Protein AF-A0A8S3JVZ0-F1 (afdb_monomer_lite)

Structure (mmCIF, N/CA/C/O backbone):
data_AF-A0A8S3JVZ0-F1
#
_entry.id   AF-A0A8S3JVZ0-F1
#
loop_
_atom_site.group_PDB
_atom_site.id
_atom_site.type_symbol
_atom_site.label_atom_id
_atom_site.label_alt_id
_atom_site.label_comp_id
_atom_site.label_asym_id
_atom_site.label_entity_id
_atom_site.label_seq_id
_atom_site.pdbx_PDB_ins_code
_atom_site.Cartn_x
_atom_site.Cartn_y
_atom_site.Cartn_z
_atom_site.occupancy
_atom_site.B_iso_or_equiv
_atom_site.auth_seq_id
_atom_site.auth_comp_id
_atom_site.auth_asym_id
_atom_site.auth_atom_id
_atom_site.pdbx_PDB_model_num
ATOM 1 N N . MET A 1 1 ? -4.992 -20.340 -6.616 1.00 47.12 1 MET A N 1
ATOM 2 C CA . MET A 1 1 ? -4.592 -19.452 -7.735 1.00 47.12 1 MET A CA 1
ATOM 3 C C . MET A 1 1 ? -5.812 -18.911 -8.495 1.00 47.12 1 MET A C 1
ATOM 5 O O . MET A 1 1 ? -6.128 -19.398 -9.571 1.00 47.12 1 MET A O 1
ATOM 9 N N . ARG A 1 2 ? -6.547 -17.932 -7.944 1.00 56.09 2 ARG A N 1
ATOM 10 C CA . ARG A 1 2 ? -7.722 -17.329 -8.625 1.00 56.09 2 ARG A CA 1
ATOM 11 C C . ARG A 1 2 ? -7.809 -15.805 -8.451 1.00 56.09 2 ARG A C 1
ATOM 13 O O . ARG A 1 2 ? -8.264 -15.132 -9.367 1.00 56.09 2 ARG A O 1
ATOM 20 N N . LEU A 1 3 ? -7.273 -15.258 -7.352 1.00 55.34 3 LEU A N 1
ATOM 21 C CA . LEU A 1 3 ? -7.242 -13.810 -7.097 1.00 55.34 3 LEU A CA 1
ATOM 22 C C . LEU A 1 3 ? -6.383 -13.017 -8.099 1.00 55.34 3 LEU A C 1
ATOM 24 O O . LEU A 1 3 ? -6.804 -11.949 -8.529 1.00 55.34 3 LEU A O 1
ATOM 28 N N . TRP A 1 4 ? -5.243 -13.553 -8.555 1.00 52.66 4 TRP A N 1
ATOM 29 C CA . TRP A 1 4 ? -4.407 -12.874 -9.561 1.00 52.66 4 TRP A CA 1
ATOM 30 C C . TRP A 1 4 ? -5.092 -12.680 -10.909 1.00 52.66 4 TRP A C 1
ATOM 32 O O . TRP A 1 4 ? -4.881 -11.668 -11.570 1.00 52.66 4 TRP A O 1
ATOM 42 N N . LYS A 1 5 ? -5.963 -13.616 -11.297 1.00 56.34 5 LYS A N 1
ATOM 43 C CA . LYS A 1 5 ? -6.713 -13.520 -12.552 1.00 56.34 5 LYS A CA 1
ATOM 44 C C . LYS A 1 5 ? -7.781 -12.420 -12.502 1.00 56.34 5 LYS A C 1
ATOM 46 O O . LYS A 1 5 ? -8.146 -11.889 -13.543 1.00 56.34 5 LYS A O 1
ATOM 51 N N . LEU A 1 6 ? -8.252 -12.069 -11.302 1.00 62.66 6 LEU A N 1
ATOM 52 C CA . LEU A 1 6 ? -9.302 -11.071 -11.070 1.00 62.66 6 LEU A CA 1
ATOM 53 C C . LEU A 1 6 ? -8.763 -9.649 -10.857 1.00 62.66 6 LEU A C 1
ATOM 55 O O . LEU A 1 6 ? -9.562 -8.726 -10.751 1.00 62.66 6 LEU A O 1
ATOM 59 N N . ARG A 1 7 ? -7.432 -9.457 -10.814 1.00 64.31 7 ARG A N 1
ATOM 60 C CA . ARG A 1 7 ? -6.784 -8.140 -10.641 1.00 64.31 7 ARG A CA 1
ATOM 61 C C . ARG A 1 7 ? -7.316 -7.353 -9.429 1.00 64.31 7 ARG A C 1
ATOM 63 O O . ARG A 1 7 ? -7.437 -6.132 -9.477 1.00 64.31 7 ARG A O 1
ATOM 70 N N . ILE A 1 8 ? -7.648 -8.053 -8.343 1.00 65.56 8 ILE A N 1
ATOM 71 C CA . ILE A 1 8 ? -8.108 -7.428 -7.098 1.00 65.56 8 ILE A CA 1
ATOM 72 C C . ILE A 1 8 ? -6.890 -6.786 -6.417 1.00 65.56 8 ILE A C 1
ATOM 74 O O . ILE A 1 8 ? -6.025 -7.496 -5.911 1.00 65.56 8 ILE A O 1
ATOM 78 N N . LEU A 1 9 ? -6.815 -5.452 -6.445 1.00 68.69 9 LEU A N 1
ATOM 79 C CA . LEU A 1 9 ? -5.751 -4.655 -5.808 1.00 68.69 9 LEU A CA 1
ATOM 80 C C . LEU A 1 9 ? -6.031 -4.373 -4.330 1.00 68.69 9 LEU A C 1
ATOM 82 O O . LEU A 1 9 ? -5.113 -4.137 -3.555 1.00 68.69 9 LEU A O 1
ATOM 86 N N . GLN A 1 10 ? -7.302 -4.382 -3.942 1.00 72.81 10 GLN A N 1
ATOM 87 C CA . GLN A 1 10 ? -7.733 -4.116 -2.582 1.00 72.81 10 GLN A CA 1
ATOM 88 C C . GLN A 1 10 ? -8.925 -5.006 -2.261 1.00 72.81 10 GLN A C 1
ATOM 90 O O . GLN A 1 10 ? -9.832 -5.161 -3.080 1.00 72.81 10 GLN A O 1
ATOM 95 N N . ALA A 1 11 ? -8.925 -5.574 -1.065 1.00 77.81 11 ALA A N 1
ATOM 96 C CA . ALA A 1 11 ? -10.070 -6.260 -0.504 1.00 77.81 11 ALA A CA 1
ATOM 97 C C . ALA A 1 11 ? -10.344 -5.711 0.896 1.00 77.81 11 ALA A C 1
ATOM 99 O O . ALA A 1 11 ? -9.429 -5.522 1.694 1.00 77.81 11 ALA A O 1
ATOM 100 N N . GLU A 1 12 ? -11.613 -5.450 1.179 1.00 81.75 12 GLU A N 1
ATOM 101 C CA . GLU A 1 12 ? -12.091 -5.055 2.499 1.00 81.75 12 GLU A CA 1
ATOM 102 C C . GLU A 1 12 ? -12.981 -6.175 3.032 1.00 81.75 12 GLU A C 1
ATOM 104 O O . GLU A 1 12 ? -13.862 -6.675 2.332 1.00 81.75 12 GLU A O 1
ATOM 109 N N . LEU A 1 13 ? -12.732 -6.582 4.271 1.00 83.25 13 LEU A N 1
ATOM 110 C CA . LEU A 1 13 ? -13.542 -7.552 4.986 1.00 83.25 13 LEU A CA 1
ATOM 111 C C . LEU A 1 13 ? -14.108 -6.878 6.229 1.00 83.25 13 LEU A C 1
ATOM 113 O O . LEU A 1 13 ? -13.358 -6.523 7.137 1.00 83.25 13 LEU A O 1
ATOM 117 N N . LYS A 1 14 ? -15.433 -6.740 6.285 1.00 85.06 14 LYS A N 1
ATOM 118 C CA . LYS A 1 14 ? -16.150 -6.322 7.489 1.00 85.06 14 LYS A CA 1
ATOM 119 C C . LYS A 1 14 ? -16.691 -7.557 8.197 1.00 85.06 14 LYS A C 1
ATOM 121 O O . LYS A 1 14 ? -17.435 -8.334 7.604 1.00 85.06 14 LYS A O 1
ATOM 126 N N . MET A 1 15 ? -16.322 -7.734 9.458 1.00 85.19 15 MET A N 1
ATOM 127 C CA . MET A 1 15 ? -16.760 -8.859 10.281 1.00 85.19 15 MET A CA 1
ATOM 128 C C . MET A 1 15 ? -17.118 -8.381 11.683 1.00 85.19 15 MET A C 1
ATOM 130 O O . MET A 1 15 ? -16.545 -7.421 12.182 1.00 85.19 15 MET A O 1
ATOM 134 N N . THR A 1 16 ? -18.059 -9.050 12.335 1.00 84.50 16 THR A N 1
ATOM 135 C CA . THR A 1 16 ? -18.473 -8.714 13.700 1.00 84.50 16 THR A CA 1
ATOM 136 C C . THR A 1 16 ? -18.112 -9.876 14.610 1.00 84.50 16 THR A C 1
ATOM 138 O O . THR A 1 16 ? -18.573 -10.993 14.388 1.00 84.50 16 THR A O 1
ATOM 141 N N . ILE A 1 17 ? -17.261 -9.628 15.606 1.00 83.31 17 ILE A N 1
ATOM 142 C CA . ILE A 1 17 ? -16.730 -10.661 16.502 1.00 83.31 17 ILE A CA 1
ATOM 143 C C . ILE A 1 17 ? -17.205 -10.377 17.926 1.00 83.31 17 ILE A C 1
ATOM 145 O O . ILE A 1 17 ? -17.204 -9.233 18.374 1.00 83.31 17 ILE A O 1
ATOM 149 N N . ARG A 1 18 ? -17.592 -11.431 18.648 1.00 83.00 18 ARG A N 1
ATOM 150 C CA . ARG A 1 18 ? -17.834 -11.403 20.098 1.00 83.00 18 ARG A CA 1
ATOM 151 C C . ARG A 1 18 ? -16.652 -12.091 20.779 1.00 83.00 18 ARG A C 1
ATOM 153 O O . ARG A 1 18 ? -16.359 -13.232 20.433 1.00 83.00 18 ARG A O 1
ATOM 160 N N . LEU A 1 19 ? -15.953 -11.406 21.688 1.00 75.00 19 LEU A N 1
ATOM 161 C CA . LEU A 1 19 ? -14.790 -11.979 22.391 1.00 75.00 19 LEU A CA 1
ATOM 162 C C . LEU A 1 19 ? -15.209 -12.913 23.536 1.00 75.00 19 LEU A C 1
ATOM 164 O O . LEU A 1 19 ? -14.535 -13.900 23.811 1.00 75.00 19 LEU A O 1
ATOM 168 N N . THR A 1 20 ? -16.349 -12.620 24.154 1.00 81.75 20 THR A N 1
ATOM 169 C CA . THR A 1 20 ? -16.955 -13.376 25.255 1.00 81.75 20 THR A CA 1
ATOM 170 C C . THR A 1 20 ? -18.443 -13.577 24.938 1.00 81.75 20 THR A C 1
ATOM 172 O O . THR A 1 20 ? -19.038 -12.684 24.325 1.00 81.75 20 THR A O 1
ATOM 175 N N . PRO A 1 21 ? -19.084 -14.692 25.336 1.00 75.88 21 PRO A N 1
ATOM 176 C CA . PRO A 1 21 ? -20.525 -14.894 25.133 1.00 75.88 21 PRO A CA 1
ATOM 177 C C . PRO A 1 21 ? -21.402 -13.754 25.690 1.00 75.88 21 PRO A C 1
ATOM 179 O O . PRO A 1 21 ? -22.404 -13.426 25.062 1.00 75.88 21 PRO A O 1
ATOM 182 N N . ASP A 1 22 ? -20.970 -13.100 26.775 1.00 75.94 22 ASP A N 1
ATOM 183 C CA . ASP A 1 22 ? -21.634 -11.930 27.386 1.00 75.94 22 ASP A CA 1
ATOM 184 C C . ASP A 1 22 ? -21.186 -10.565 26.831 1.00 75.94 22 ASP A C 1
ATOM 186 O O . ASP A 1 22 ? -21.702 -9.526 27.235 1.00 75.94 22 ASP A O 1
ATOM 190 N N . SER A 1 23 ? -20.202 -10.525 25.928 1.00 75.38 23 SER A N 1
ATOM 191 C CA . SER A 1 23 ? -19.682 -9.253 25.407 1.00 75.38 23 SER A CA 1
ATOM 192 C C . SER A 1 23 ? -20.500 -8.729 24.232 1.00 75.38 23 SER A C 1
ATOM 194 O O . SER A 1 23 ? -21.003 -9.496 23.402 1.00 75.38 23 SER A O 1
ATOM 196 N N . GLU A 1 24 ? -20.568 -7.403 24.120 1.00 79.38 24 GLU A N 1
ATOM 197 C CA . GLU A 1 24 ? -21.182 -6.758 22.969 1.00 79.38 24 GLU A CA 1
ATOM 198 C C . GLU A 1 24 ? -20.439 -7.105 21.663 1.00 79.38 24 GLU A C 1
ATOM 200 O O . GLU A 1 24 ? -19.204 -7.173 21.633 1.00 79.38 24 GLU A O 1
ATOM 205 N N . PRO A 1 25 ? -21.178 -7.336 20.563 1.00 79.06 25 PRO A N 1
ATOM 206 C CA . PRO A 1 25 ? -20.594 -7.617 19.260 1.00 79.06 25 PRO A CA 1
ATOM 207 C C . PRO A 1 25 ? -19.779 -6.428 18.754 1.00 79.06 25 PRO A C 1
ATOM 209 O O . PRO A 1 25 ? -20.310 -5.341 18.534 1.00 79.06 25 PRO A O 1
ATOM 212 N N . LEU A 1 26 ? -18.491 -6.659 18.506 1.00 80.50 26 LEU A N 1
ATOM 213 C CA . LEU A 1 26 ? -17.560 -5.625 18.085 1.00 80.50 26 LEU A CA 1
ATOM 214 C C . LEU A 1 26 ? -17.271 -5.744 16.581 1.00 80.50 26 LEU A C 1
ATOM 216 O O . LEU A 1 26 ? -16.816 -6.800 16.122 1.00 80.50 26 LEU A O 1
ATOM 220 N N . PRO A 1 27 ? -17.543 -4.702 15.781 1.00 81.38 27 PRO A N 1
ATOM 221 C CA . PRO A 1 27 ? -17.216 -4.707 14.366 1.00 81.38 27 PRO A CA 1
ATOM 222 C C . PRO A 1 27 ? -15.713 -4.480 14.145 1.00 81.38 27 PRO A C 1
ATOM 224 O O . PRO A 1 27 ? -15.105 -3.534 14.650 1.00 81.38 27 PRO A O 1
ATOM 227 N N . PHE A 1 28 ? -15.132 -5.358 13.339 1.00 83.00 28 PHE A N 1
ATOM 228 C CA . PHE A 1 28 ? -13.771 -5.293 12.834 1.00 83.00 28 PHE A CA 1
ATOM 229 C C . PHE A 1 28 ? -13.787 -5.111 11.320 1.00 83.00 28 PHE A C 1
ATOM 231 O O . PHE A 1 28 ? -14.628 -5.672 10.609 1.00 83.00 28 PHE A O 1
ATOM 238 N N . ARG A 1 29 ? -12.808 -4.359 10.821 1.00 83.69 29 ARG A N 1
ATOM 239 C CA . ARG A 1 29 ? -12.520 -4.245 9.394 1.00 83.69 29 ARG A CA 1
ATOM 240 C C . ARG A 1 29 ? -11.086 -4.640 9.113 1.00 83.69 29 ARG A C 1
ATOM 242 O O . ARG A 1 29 ? -10.162 -4.061 9.677 1.00 83.69 29 ARG A O 1
ATOM 249 N N . ALA A 1 30 ? -10.903 -5.605 8.226 1.00 80.50 30 ALA A N 1
ATOM 250 C CA . ALA A 1 30 ? -9.600 -5.945 7.684 1.00 80.50 30 ALA A CA 1
ATOM 251 C C . ALA A 1 30 ? -9.476 -5.372 6.271 1.00 80.50 30 ALA A C 1
ATOM 253 O O . ALA A 1 30 ? -10.317 -5.634 5.411 1.00 80.50 30 ALA A O 1
ATOM 254 N N . PHE A 1 31 ? -8.415 -4.610 6.036 1.00 80.38 31 PHE A N 1
ATOM 255 C CA . PHE A 1 31 ? -8.027 -4.135 4.717 1.00 80.38 31 PHE A CA 1
ATOM 256 C C . PHE A 1 31 ? -6.829 -4.940 4.244 1.00 80.38 31 PHE A C 1
ATOM 258 O O . PHE A 1 31 ? -5.823 -5.057 4.940 1.00 80.38 31 PHE A O 1
ATOM 265 N N . MET A 1 32 ? -6.959 -5.502 3.053 1.00 80.25 32 MET A N 1
ATOM 266 C CA . MET A 1 32 ? -5.914 -6.229 2.356 1.00 80.25 32 MET A CA 1
ATOM 267 C C . MET A 1 32 ? -5.550 -5.425 1.115 1.00 80.25 32 MET A C 1
ATOM 269 O O . MET A 1 32 ? -6.375 -5.290 0.210 1.00 80.25 32 MET A O 1
ATOM 273 N N . THR A 1 33 ? -4.341 -4.880 1.065 1.00 76.12 33 THR A N 1
ATOM 274 C CA . THR A 1 33 ? -3.847 -4.098 -0.072 1.00 76.12 33 THR A CA 1
ATOM 275 C C . THR A 1 33 ? -2.749 -4.863 -0.801 1.00 76.12 33 THR A C 1
ATOM 277 O O . THR A 1 33 ? -1.823 -5.423 -0.214 1.00 76.12 33 THR A O 1
ATOM 280 N N . TYR A 1 34 ? -2.883 -4.911 -2.122 1.00 72.19 34 TYR A N 1
ATOM 281 C CA . TYR A 1 34 ? -2.000 -5.612 -3.040 1.00 72.19 34 TYR A CA 1
ATOM 282 C C . TYR A 1 34 ? -1.422 -4.624 -4.049 1.00 72.19 34 TYR A C 1
ATOM 284 O O . TYR A 1 34 ? -1.799 -4.579 -5.217 1.00 72.19 34 TYR A O 1
ATOM 292 N N . GLU A 1 35 ? -0.534 -3.765 -3.560 1.00 63.78 35 GLU A N 1
ATOM 293 C CA . GLU A 1 35 ? -0.144 -2.557 -4.282 1.00 63.78 35 GLU A CA 1
ATOM 294 C C . GLU A 1 35 ? 0.907 -2.804 -5.382 1.00 63.78 35 GLU A C 1
ATOM 296 O O . GLU A 1 35 ? 0.870 -2.163 -6.430 1.00 63.78 35 GLU A O 1
ATOM 301 N N . SER A 1 36 ? 1.815 -3.765 -5.183 1.00 56.69 36 SER A N 1
ATOM 302 C CA . SER A 1 36 ? 2.989 -3.959 -6.055 1.00 56.69 36 SER A CA 1
ATOM 303 C C . SER A 1 36 ? 3.007 -5.303 -6.798 1.00 56.69 36 SER A C 1
ATOM 305 O O . SER A 1 36 ? 4.002 -5.672 -7.407 1.00 56.69 36 SER A O 1
ATOM 307 N N . GLY A 1 37 ? 1.933 -6.098 -6.762 1.00 61.94 37 GLY A N 1
ATOM 308 C CA . GLY A 1 37 ? 1.932 -7.378 -7.489 1.00 61.94 37 GLY A CA 1
ATOM 309 C C . GLY A 1 37 ? 2.797 -8.481 -6.857 1.00 61.94 37 GLY A C 1
ATOM 310 O O . GLY A 1 37 ? 2.867 -9.578 -7.401 1.00 61.94 37 GLY A O 1
ATOM 311 N N . TYR A 1 38 ? 3.433 -8.219 -5.708 1.00 61.31 38 TYR A N 1
ATOM 312 C CA . TYR A 1 38 ? 4.311 -9.173 -5.008 1.00 61.31 38 TYR A CA 1
ATOM 313 C C . TYR A 1 38 ? 4.285 -9.046 -3.471 1.00 61.31 38 TYR A C 1
ATOM 315 O O . TYR A 1 38 ? 4.888 -9.868 -2.782 1.00 61.31 38 TYR A O 1
ATOM 323 N N . HIS A 1 39 ? 3.571 -8.059 -2.914 1.00 66.12 39 HIS A N 1
ATOM 324 C CA . HIS A 1 39 ? 3.424 -7.850 -1.470 1.00 66.12 39 HIS A CA 1
ATOM 325 C C . HIS A 1 39 ? 1.950 -7.667 -1.102 1.00 66.12 39 HIS A C 1
ATOM 327 O O . HIS A 1 39 ? 1.247 -6.897 -1.755 1.00 66.12 39 HIS A O 1
ATOM 333 N N . LEU A 1 40 ? 1.503 -8.403 -0.083 1.00 70.81 40 LEU A N 1
ATOM 334 C CA . LEU A 1 40 ? 0.178 -8.286 0.516 1.00 70.81 40 LEU A CA 1
ATOM 335 C C . LEU A 1 40 ? 0.356 -7.648 1.891 1.00 70.81 40 LEU A C 1
ATOM 337 O O . LEU A 1 40 ? 0.976 -8.266 2.759 1.00 70.81 40 LEU A O 1
ATOM 341 N N . ASP A 1 41 ? -0.179 -6.446 2.068 1.00 73.81 41 ASP A N 1
ATOM 342 C CA . ASP A 1 41 ? -0.267 -5.813 3.379 1.00 73.81 41 ASP A CA 1
ATOM 343 C C . ASP A 1 41 ? -1.672 -6.021 3.953 1.00 73.81 41 ASP A C 1
ATOM 345 O O . ASP A 1 41 ? -2.674 -5.906 3.241 1.00 73.81 41 ASP A O 1
ATOM 349 N N . ILE A 1 42 ? -1.737 -6.402 5.228 1.00 79.44 42 ILE A N 1
ATOM 350 C CA . ILE A 1 42 ? -2.988 -6.699 5.928 1.00 79.44 42 ILE A CA 1
ATOM 351 C C . ILE A 1 42 ? -3.055 -5.807 7.158 1.00 79.44 42 ILE A C 1
ATOM 353 O O . ILE A 1 42 ? -2.313 -5.992 8.123 1.00 79.44 42 ILE A O 1
ATOM 357 N N . SER A 1 43 ? -3.993 -4.869 7.136 1.00 80.69 43 SER A N 1
ATOM 358 C CA . SER A 1 43 ? -4.250 -3.952 8.238 1.00 80.69 43 SER A CA 1
ATOM 359 C C . SER A 1 43 ? -5.606 -4.254 8.873 1.00 80.69 43 SER A C 1
ATOM 361 O O . SER A 1 43 ? -6.628 -4.282 8.189 1.00 80.69 43 SER A O 1
ATOM 363 N N . LEU A 1 44 ? -5.615 -4.495 10.187 1.00 80.94 44 LEU A N 1
ATOM 364 C CA . LEU A 1 44 ? -6.822 -4.771 10.968 1.00 80.94 44 LEU A CA 1
ATOM 365 C C . LEU A 1 44 ? -7.188 -3.558 11.822 1.00 80.94 44 LEU A C 1
ATOM 367 O O . LEU A 1 44 ? -6.379 -3.088 12.627 1.00 80.94 44 LEU A O 1
ATOM 371 N N . TYR A 1 45 ? -8.434 -3.121 11.694 1.00 81.56 45 TYR A N 1
ATOM 372 C CA . TYR A 1 45 ? -8.992 -1.999 12.429 1.00 81.56 45 TYR A CA 1
ATOM 373 C C . TYR A 1 45 ? -10.222 -2.424 13.219 1.00 81.56 45 TYR A C 1
ATOM 375 O O . TYR A 1 45 ? -11.059 -3.206 12.761 1.00 81.56 45 TYR A O 1
ATOM 383 N N . ARG A 1 46 ? -10.336 -1.859 14.413 1.00 81.25 46 ARG A N 1
ATOM 384 C CA . ARG A 1 46 ? -11.536 -1.847 15.238 1.00 81.25 46 ARG A CA 1
ATOM 385 C C . ARG A 1 46 ? -12.265 -0.531 14.992 1.00 81.25 46 ARG A C 1
ATOM 387 O O . ARG A 1 46 ? -11.636 0.524 14.975 1.00 81.25 46 ARG A O 1
ATOM 394 N N . GLU A 1 47 ? -13.581 -0.583 14.839 1.00 78.69 47 GLU A N 1
ATOM 395 C CA . GLU A 1 47 ? -14.392 0.635 14.845 1.00 78.69 47 GLU A CA 1
ATOM 396 C C . GLU A 1 47 ? -14.610 1.069 16.306 1.00 78.69 47 GLU A C 1
ATOM 398 O O . GLU A 1 47 ? -15.123 0.299 17.123 1.00 78.69 47 GLU A O 1
ATOM 403 N N . VAL A 1 48 ? -14.187 2.285 16.658 1.00 73.38 48 VAL A N 1
ATOM 404 C CA . VAL A 1 48 ? -14.396 2.864 17.991 1.00 73.38 48 VAL A CA 1
ATOM 405 C C . VAL A 1 48 ? -15.189 4.148 17.849 1.00 73.38 48 VAL A C 1
ATOM 407 O O . VAL A 1 48 ? -14.761 5.084 17.179 1.00 73.38 48 VAL A O 1
ATOM 410 N N . THR A 1 49 ? -16.351 4.206 18.490 1.00 74.38 49 THR A N 1
ATOM 411 C CA . THR A 1 49 ? -17.155 5.428 18.545 1.00 74.38 49 THR A CA 1
ATOM 412 C C . THR A 1 49 ? -16.679 6.288 19.701 1.00 74.38 49 THR A C 1
ATOM 414 O O . THR A 1 49 ? -16.720 5.869 20.858 1.00 74.38 49 THR A O 1
ATOM 417 N N . ASN A 1 50 ? -16.218 7.496 19.390 1.00 70.19 50 ASN A N 1
ATOM 418 C CA . ASN A 1 50 ? -15.861 8.470 20.406 1.00 70.19 50 ASN A CA 1
ATOM 419 C C . ASN A 1 50 ? -17.147 9.089 20.977 1.00 70.19 50 ASN A C 1
ATOM 421 O O . ASN A 1 50 ? -17.936 9.684 20.243 1.00 70.19 50 ASN A O 1
ATOM 425 N N . GLN A 1 51 ? -17.376 8.921 22.282 1.00 67.12 51 GLN A N 1
ATOM 426 C CA . GLN A 1 51 ? -18.625 9.316 22.947 1.00 67.12 51 GLN A CA 1
ATOM 427 C C . GLN A 1 51 ? -18.831 10.839 22.976 1.00 67.12 51 GLN A C 1
ATOM 429 O O . GLN A 1 51 ? -19.967 11.297 23.018 1.00 67.12 51 GLN A O 1
ATOM 434 N N . THR A 1 52 ? -17.752 11.623 22.899 1.00 70.06 52 THR A N 1
ATOM 435 C CA . THR A 1 52 ? -17.811 13.092 22.958 1.00 70.06 52 THR A CA 1
ATOM 436 C C . THR A 1 52 ? -18.168 13.723 21.613 1.00 70.06 52 THR A C 1
ATOM 438 O O . THR A 1 52 ? -18.846 14.744 21.571 1.00 70.06 52 THR A O 1
ATOM 441 N N . THR A 1 53 ? -17.713 13.136 20.504 1.00 68.69 53 THR A N 1
ATOM 442 C CA . THR A 1 53 ? -17.907 13.693 19.153 1.00 68.69 53 THR A CA 1
ATOM 443 C C . THR A 1 53 ? -18.935 12.925 18.324 1.00 68.69 53 THR A C 1
ATOM 445 O O . THR A 1 53 ? -19.294 13.372 17.239 1.00 68.69 53 THR A O 1
ATOM 448 N N . GLY A 1 54 ? -19.390 11.756 18.793 1.00 70.75 54 GLY A N 1
ATOM 449 C CA . GLY A 1 54 ? -20.280 10.861 18.046 1.00 70.75 54 GLY A CA 1
ATOM 450 C C . GLY A 1 54 ? -19.638 10.247 16.795 1.00 70.75 54 GLY A C 1
ATOM 451 O O . GLY A 1 54 ? -20.306 9.550 16.035 1.00 70.75 54 GLY A O 1
ATOM 452 N N . GLN A 1 55 ? -18.346 10.498 16.562 1.00 72.25 55 GLN A N 1
ATOM 453 C CA . GLN A 1 55 ? -17.631 10.058 15.373 1.00 72.25 55 GLN A CA 1
ATOM 454 C C . GLN A 1 55 ? -17.020 8.676 15.606 1.00 72.25 55 GLN A C 1
ATOM 456 O O . GLN A 1 55 ? -16.286 8.449 16.571 1.00 72.25 55 GLN A O 1
ATOM 461 N N . THR A 1 56 ? -17.309 7.747 14.699 1.00 76.31 56 THR A N 1
ATOM 462 C CA . THR A 1 56 ? -16.660 6.436 14.664 1.00 76.31 56 THR A CA 1
ATOM 463 C C . THR A 1 56 ? -15.328 6.550 13.932 1.00 76.31 56 THR A C 1
ATOM 465 O O . THR A 1 56 ? -15.290 6.930 12.759 1.00 76.31 56 THR A O 1
ATOM 468 N N . VAL A 1 57 ? -14.241 6.237 14.630 1.00 78.56 57 VAL A N 1
ATOM 469 C CA . VAL A 1 57 ? -12.867 6.257 14.118 1.00 78.56 57 VAL A CA 1
ATOM 470 C C . VAL A 1 57 ? -12.309 4.841 14.015 1.00 78.56 57 VAL A C 1
ATOM 472 O O . VAL A 1 57 ? -12.697 3.945 14.772 1.00 78.56 57 VAL A O 1
ATOM 475 N N . PHE A 1 58 ? -11.397 4.630 13.071 1.00 76.19 58 PHE A N 1
ATOM 476 C CA . PHE A 1 58 ? -10.638 3.389 12.965 1.00 76.19 58 PHE A CA 1
ATOM 477 C C . PHE A 1 58 ? -9.496 3.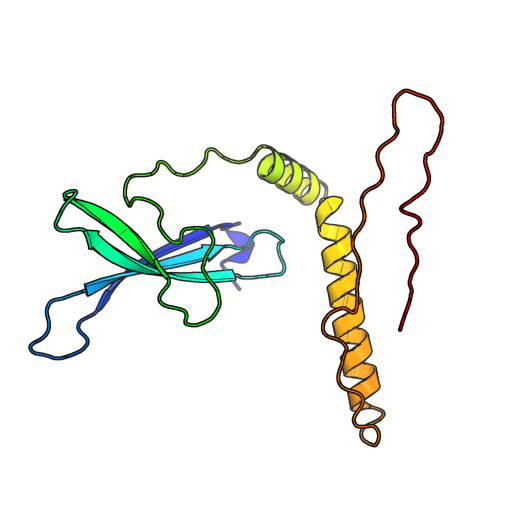380 13.980 1.00 76.19 58 PHE A C 1
ATOM 479 O O . PHE A 1 58 ? -8.657 4.275 13.983 1.00 76.19 58 PHE A O 1
ATOM 486 N N . GLN A 1 59 ? -9.441 2.347 14.816 1.00 76.06 59 GLN A N 1
ATOM 487 C CA . GLN A 1 59 ? -8.321 2.096 15.716 1.00 76.06 59 GLN A CA 1
ATOM 488 C C . GLN A 1 59 ? -7.595 0.825 15.280 1.00 76.06 59 GLN A C 1
ATOM 490 O O . GLN A 1 59 ? -8.194 -0.250 15.215 1.00 76.06 59 GLN A O 1
ATOM 495 N N . THR A 1 60 ? -6.305 0.933 14.976 1.00 73.38 60 THR A N 1
ATOM 496 C CA . THR A 1 60 ? -5.475 -0.209 14.581 1.00 73.38 60 THR A CA 1
ATOM 497 C C . THR A 1 60 ? -5.377 -1.202 15.735 1.00 73.38 60 THR A C 1
ATOM 499 O O . THR A 1 60 ? -5.010 -0.843 16.851 1.00 73.38 60 THR A O 1
ATOM 502 N N . TYR A 1 61 ? -5.693 -2.470 15.468 1.00 68.50 61 TYR A N 1
ATOM 503 C CA . TYR A 1 61 ? -5.599 -3.530 16.478 1.00 68.50 61 TYR A CA 1
ATOM 504 C C . TYR A 1 61 ? -4.171 -4.097 16.610 1.00 68.50 61 TYR A C 1
ATOM 506 O O . TYR A 1 61 ? -3.832 -4.727 17.609 1.00 68.50 61 TYR A O 1
ATOM 514 N N . ASN A 1 62 ? -3.308 -3.868 15.614 1.00 64.56 62 ASN A N 1
ATOM 515 C CA . ASN A 1 62 ? -1.912 -4.303 15.645 1.00 64.56 62 ASN A CA 1
ATOM 516 C C . ASN A 1 62 ? -1.074 -3.451 16.614 1.00 64.56 62 ASN A C 1
ATOM 518 O O . ASN A 1 62 ? -0.748 -2.297 16.336 1.00 64.56 62 ASN A O 1
ATOM 522 N N . ILE A 1 63 ? -0.652 -4.055 17.727 1.00 53.56 63 ILE A N 1
ATOM 523 C CA . ILE A 1 63 ? 0.334 -3.487 18.653 1.00 53.56 63 ILE A CA 1
ATOM 524 C C . ILE A 1 63 ? 1.698 -3.453 17.948 1.00 53.56 63 ILE A C 1
ATOM 526 O O . ILE A 1 63 ? 2.356 -4.477 17.782 1.00 53.56 63 ILE A O 1
ATOM 530 N N . GLY A 1 64 ? 2.111 -2.267 17.494 1.00 57.69 64 GLY A N 1
ATOM 531 C CA . GLY A 1 64 ? 3.470 -2.006 16.999 1.00 57.69 64 GLY A CA 1
ATOM 532 C C . GLY A 1 64 ? 3.599 -1.542 15.545 1.00 57.69 64 GLY A C 1
ATOM 533 O O . GLY A 1 64 ? 4.704 -1.187 15.140 1.00 57.69 64 GLY A O 1
ATOM 534 N N . LYS A 1 65 ? 2.512 -1.493 14.762 1.00 65.62 65 LYS A N 1
ATOM 535 C CA . LYS A 1 65 ? 2.493 -0.841 13.439 1.00 65.62 65 LYS A CA 1
ATOM 536 C C . LYS A 1 65 ? 1.154 -0.130 13.223 1.00 65.62 65 LYS A C 1
ATOM 538 O O . LYS A 1 65 ? 0.181 -0.827 12.932 1.00 65.62 65 LYS A O 1
ATOM 543 N N . PRO A 1 66 ? 1.076 1.207 13.366 1.00 63.78 66 PRO A N 1
ATOM 544 C CA . PRO A 1 66 ? -0.134 1.933 12.999 1.00 63.78 66 PRO A CA 1
ATOM 545 C C . PRO A 1 66 ? -0.391 1.723 11.504 1.00 63.78 66 PRO A C 1
ATOM 547 O O . PRO A 1 66 ? 0.510 1.905 10.681 1.00 63.78 66 PRO A O 1
ATOM 550 N N . GLY A 1 67 ? -1.591 1.258 11.158 1.00 64.19 67 GLY A N 1
ATOM 551 C CA . GLY A 1 67 ? -1.971 1.069 9.764 1.00 64.19 67 GLY A CA 1
ATOM 552 C C . GLY A 1 67 ? -2.233 2.420 9.080 1.00 64.19 67 GLY A C 1
ATOM 553 O O . GLY A 1 67 ? -2.505 3.408 9.756 1.00 64.19 67 GLY A O 1
ATOM 554 N N . PRO A 1 68 ? -2.237 2.486 7.741 1.00 66.31 68 PRO A N 1
ATOM 555 C CA . PRO A 1 68 ? -2.424 3.738 6.993 1.00 66.31 68 PRO A CA 1
ATOM 556 C C . PRO A 1 68 ? -3.762 4.457 7.256 1.00 66.31 68 PRO A C 1
ATOM 558 O O . PRO A 1 68 ? -3.870 5.662 7.028 1.00 66.31 68 PRO A O 1
ATOM 561 N N . LEU A 1 69 ? -4.778 3.731 7.733 1.00 67.44 69 LEU A N 1
ATOM 562 C CA . LEU A 1 69 ? -6.097 4.264 8.085 1.00 67.44 69 LEU A CA 1
ATOM 563 C C . LEU A 1 69 ? -6.294 4.486 9.600 1.00 67.44 69 LEU A C 1
ATOM 565 O O . LEU A 1 69 ? -7.421 4.716 10.031 1.00 67.44 69 LEU A O 1
ATOM 569 N N . ASP A 1 70 ? -5.237 4.407 10.416 1.00 72.06 70 ASP A N 1
ATOM 570 C CA . ASP A 1 70 ? -5.341 4.633 11.864 1.00 72.06 70 ASP A CA 1
ATOM 571 C C . ASP A 1 70 ? -5.810 6.061 12.180 1.00 72.06 70 ASP A C 1
ATOM 573 O O . ASP A 1 70 ? -5.295 7.032 11.628 1.00 72.06 70 ASP A O 1
ATOM 577 N N . GLY A 1 71 ? -6.811 6.196 13.051 1.00 70.00 71 GLY A N 1
ATOM 578 C CA . GLY A 1 71 ? -7.376 7.484 13.462 1.00 70.00 71 GLY A CA 1
ATOM 579 C C . GLY A 1 71 ? -8.286 8.165 12.433 1.00 70.00 71 GLY A C 1
ATOM 580 O O . GLY A 1 71 ? -8.818 9.236 12.720 1.00 70.00 71 GLY A O 1
ATOM 581 N N . ARG A 1 72 ? -8.506 7.561 11.259 1.00 71.94 72 ARG A N 1
ATOM 582 C CA . ARG A 1 72 ? -9.398 8.102 10.221 1.00 71.94 72 ARG A CA 1
ATOM 583 C C . ARG A 1 72 ? -10.869 7.865 10.544 1.00 71.94 72 ARG A C 1
ATOM 585 O O . ARG A 1 72 ? -11.220 6.885 11.208 1.00 71.94 72 ARG A O 1
ATOM 592 N N . ALA A 1 73 ? -11.745 8.744 10.061 1.00 69.75 73 ALA A N 1
ATOM 593 C CA . ALA A 1 73 ? -13.181 8.601 10.285 1.00 69.75 73 ALA A CA 1
ATOM 594 C C . ALA A 1 73 ? -13.797 7.524 9.379 1.00 69.75 73 ALA A C 1
ATOM 596 O O . ALA A 1 73 ? -13.442 7.397 8.210 1.00 69.75 73 ALA A O 1
ATOM 597 N N . LEU A 1 74 ? -14.790 6.790 9.893 1.00 66.06 74 LEU A N 1
ATOM 598 C CA . LEU A 1 74 ? -15.473 5.703 9.174 1.00 66.06 74 LEU A CA 1
ATOM 599 C C . LEU A 1 74 ? -16.109 6.138 7.839 1.00 66.06 74 LEU A C 1
ATOM 601 O O . LEU A 1 74 ? -16.311 5.317 6.949 1.00 66.06 74 LEU A O 1
ATOM 605 N N . HIS A 1 75 ? -16.479 7.413 7.738 1.00 64.44 75 HIS A N 1
ATOM 606 C CA . HIS A 1 75 ? -17.182 7.997 6.599 1.00 64.44 75 HIS A CA 1
ATOM 607 C C . HIS A 1 75 ? -16.250 8.702 5.611 1.00 64.44 75 HIS A C 1
ATOM 609 O O . HIS A 1 75 ? -16.745 9.329 4.674 1.00 64.44 75 HIS A O 1
ATOM 615 N N . GLU A 1 76 ? -14.930 8.658 5.821 1.00 63.09 76 GLU A N 1
ATOM 616 C CA . GLU A 1 76 ? -14.016 9.246 4.851 1.00 63.09 76 GLU A CA 1
ATOM 617 C C . GLU A 1 76 ? -14.221 8.570 3.491 1.00 63.09 76 GLU A C 1
ATOM 619 O O . GLU A 1 76 ? -14.153 7.339 3.398 1.00 63.09 76 GLU A O 1
ATOM 624 N N . PRO A 1 77 ? -14.514 9.346 2.431 1.00 60.19 77 PRO A N 1
ATOM 625 C CA . PRO A 1 77 ? -14.660 8.778 1.106 1.00 60.19 77 PRO A CA 1
ATOM 626 C C . PRO A 1 77 ? -13.351 8.089 0.722 1.00 60.19 77 PRO A C 1
ATOM 628 O O . PRO A 1 77 ? -12.266 8.616 0.978 1.00 60.19 77 PRO A O 1
ATOM 631 N N . TYR A 1 78 ? -13.452 6.915 0.091 1.00 58.41 78 TYR A N 1
ATOM 632 C CA . TYR A 1 78 ? -12.286 6.243 -0.474 1.00 58.41 78 TYR A CA 1
ATOM 633 C C . TYR A 1 78 ? -11.524 7.244 -1.344 1.00 58.41 78 TYR A C 1
ATOM 635 O O . TYR A 1 78 ? -12.126 7.864 -2.227 1.00 58.41 78 TYR A O 1
ATOM 643 N N . LEU A 1 79 ? -10.221 7.414 -1.081 1.00 57.41 79 LEU A N 1
ATOM 644 C CA . LEU A 1 79 ? -9.374 8.268 -1.907 1.00 57.41 79 LEU A CA 1
ATOM 645 C C . LEU A 1 79 ? -9.590 7.880 -3.371 1.00 57.41 79 LEU A C 1
ATOM 647 O O . LEU A 1 79 ? -9.550 6.699 -3.733 1.00 57.41 79 LEU A O 1
ATOM 651 N N . THR A 1 80 ? -9.883 8.877 -4.202 1.00 51.44 80 THR A N 1
ATOM 652 C CA . THR A 1 80 ? -10.078 8.667 -5.633 1.00 51.44 80 THR A CA 1
ATOM 653 C C . THR A 1 80 ? -8.843 7.979 -6.202 1.00 51.44 80 THR A C 1
ATOM 655 O O . THR A 1 80 ? -7.723 8.266 -5.784 1.00 51.44 80 THR A O 1
ATOM 658 N N . LYS A 1 81 ? -9.062 7.024 -7.119 1.00 56.38 81 LYS A N 1
ATOM 659 C CA . LYS A 1 81 ? -8.006 6.230 -7.765 1.00 56.38 81 LYS A CA 1
ATOM 660 C C . LYS A 1 81 ? -6.796 7.106 -8.081 1.00 56.38 81 LYS A C 1
ATOM 662 O O . LYS A 1 81 ? -6.854 7.950 -8.973 1.00 56.38 81 LYS A O 1
ATOM 667 N N . ASP A 1 82 ? -5.726 6.867 -7.334 1.00 64.44 82 ASP A N 1
ATOM 668 C CA . ASP A 1 82 ? -4.506 7.651 -7.400 1.00 64.44 82 ASP A CA 1
ATOM 669 C C . ASP A 1 82 ? -3.953 7.622 -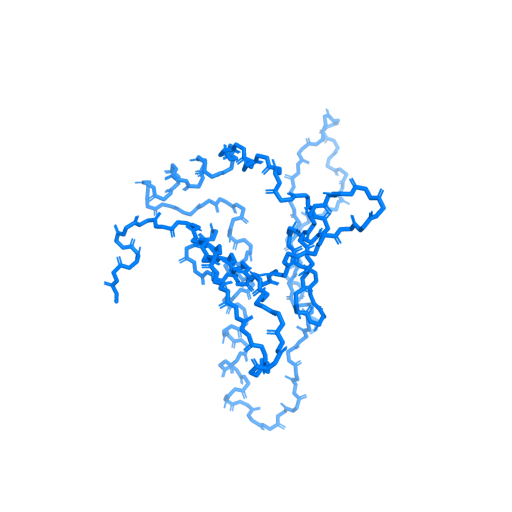8.830 1.00 64.44 82 ASP A C 1
ATOM 671 O O . ASP A 1 82 ? -3.893 6.556 -9.456 1.00 64.44 82 ASP A O 1
ATOM 675 N N . GLN A 1 83 ? -3.515 8.766 -9.366 1.00 67.31 83 GLN A N 1
ATOM 676 C CA . GLN A 1 83 ? -2.893 8.833 -10.702 1.00 67.31 83 GLN A CA 1
ATOM 677 C C . GLN A 1 83 ? -1.737 7.823 -10.840 1.00 67.31 83 GLN A C 1
ATOM 679 O O . GLN A 1 83 ? -1.447 7.318 -11.926 1.00 67.31 83 GLN A O 1
ATOM 684 N N . LEU A 1 84 ? -1.104 7.486 -9.715 1.00 70.75 84 LEU A N 1
ATOM 685 C CA . LEU A 1 84 ? -0.066 6.475 -9.596 1.00 70.75 84 LEU A CA 1
ATOM 686 C C . LEU A 1 84 ? -0.567 5.054 -9.911 1.00 70.75 84 LEU A C 1
ATOM 688 O O . LEU A 1 84 ? 0.116 4.311 -10.615 1.00 70.75 84 LEU A O 1
ATOM 692 N N . GLN A 1 85 ? -1.775 4.680 -9.469 1.00 67.88 85 GLN A N 1
ATOM 693 C CA . GLN A 1 85 ? -2.368 3.383 -9.815 1.00 67.88 85 GLN A CA 1
ATOM 694 C C . GLN A 1 85 ? -2.656 3.280 -11.311 1.00 67.88 85 GLN A C 1
ATOM 696 O O . GLN A 1 85 ? -2.430 2.226 -11.904 1.00 67.88 85 GLN A O 1
ATOM 701 N N . TYR A 1 86 ? -3.098 4.371 -11.942 1.00 75.50 86 TYR A N 1
ATOM 702 C CA . TYR A 1 86 ? -3.260 4.405 -13.395 1.00 75.50 86 TYR A CA 1
ATOM 703 C C . TYR A 1 86 ? -1.917 4.192 -14.110 1.00 75.50 86 TYR A C 1
ATOM 705 O O . TYR A 1 86 ? -1.825 3.365 -15.016 1.00 75.50 86 TYR A O 1
ATOM 713 N N . LYS A 1 87 ? -0.843 4.856 -13.660 1.00 78.69 87 LYS A N 1
ATOM 714 C CA . LYS A 1 87 ? 0.511 4.652 -14.208 1.00 78.69 87 LYS A CA 1
ATOM 715 C C . LYS A 1 87 ? 1.009 3.212 -14.021 1.00 78.69 87 LYS A C 1
ATOM 717 O O . LYS A 1 87 ? 1.558 2.641 -14.964 1.00 78.69 87 LYS A O 1
ATOM 722 N N . ARG A 1 88 ? 0.772 2.599 -12.853 1.00 77.62 88 ARG A N 1
ATOM 723 C CA . ARG A 1 88 ? 1.080 1.178 -12.597 1.00 77.62 88 ARG A CA 1
ATOM 724 C C . ARG A 1 88 ? 0.295 0.246 -13.514 1.00 77.62 88 ARG A C 1
ATOM 726 O O . ARG A 1 88 ? 0.876 -0.680 -14.074 1.00 77.62 88 ARG A O 1
ATOM 733 N N . PHE A 1 89 ? -0.997 0.506 -13.704 1.00 73.38 89 PHE A N 1
ATOM 734 C CA . PHE A 1 89 ? -1.845 -0.280 -14.597 1.00 73.38 89 PHE A CA 1
ATOM 735 C C . PHE A 1 89 ? -1.348 -0.226 -16.046 1.00 73.38 89 PHE A C 1
ATOM 737 O O . PHE A 1 89 ? -1.232 -1.264 -16.695 1.00 73.38 89 PHE A O 1
ATOM 744 N N . THR A 1 90 ? -0.981 0.962 -16.532 1.00 80.00 90 THR A N 1
ATOM 745 C CA . THR A 1 90 ? -0.400 1.142 -17.869 1.00 80.00 90 THR A CA 1
ATOM 746 C C . THR A 1 90 ? 0.917 0.381 -18.024 1.00 80.00 90 THR A C 1
ATOM 748 O O . THR A 1 90 ? 1.103 -0.314 -19.020 1.00 80.00 90 THR A O 1
ATOM 751 N N . ALA A 1 91 ? 1.811 0.443 -17.031 1.00 79.75 91 ALA A N 1
ATOM 752 C CA . ALA A 1 91 ? 3.066 -0.311 -17.056 1.00 79.75 91 ALA A CA 1
ATOM 753 C C . ALA A 1 91 ? 2.815 -1.829 -17.121 1.00 79.75 91 ALA A C 1
ATOM 755 O O . ALA A 1 91 ? 3.314 -2.503 -18.022 1.00 79.75 91 ALA A O 1
ATOM 756 N N . GLN A 1 92 ? 1.951 -2.355 -16.245 1.00 79.19 92 GLN A N 1
ATOM 757 C CA . GLN A 1 92 ? 1.611 -3.783 -16.221 1.00 79.19 92 GLN A CA 1
ATOM 758 C C . GLN A 1 92 ? 0.951 -4.250 -17.520 1.00 79.19 92 GLN A C 1
ATOM 760 O O . GLN A 1 92 ? 1.235 -5.349 -17.993 1.00 79.19 92 GLN A O 1
ATOM 765 N N . SER A 1 93 ? 0.094 -3.420 -18.122 1.00 78.69 93 SER A N 1
ATOM 766 C CA . SER A 1 93 ? -0.502 -3.707 -19.430 1.00 78.69 93 SER A CA 1
ATOM 767 C C . SER A 1 93 ? 0.555 -3.837 -20.529 1.00 78.69 93 SER A C 1
ATOM 769 O O . SER A 1 93 ? 0.377 -4.622 -21.455 1.00 78.69 93 SER A O 1
ATOM 771 N N . ASN A 1 94 ? 1.671 -3.117 -20.403 1.00 82.62 94 ASN A N 1
ATOM 772 C CA . ASN A 1 94 ? 2.813 -3.194 -21.311 1.00 82.62 94 ASN A CA 1
ATOM 773 C C . ASN A 1 94 ? 3.811 -4.298 -20.923 1.00 82.62 94 ASN A C 1
ATOM 775 O O . ASN A 1 94 ? 4.902 -4.358 -21.481 1.00 82.62 94 ASN A O 1
ATOM 779 N N . SER A 1 95 ? 3.456 -5.175 -19.976 1.00 80.31 95 SER A N 1
ATOM 780 C CA . SER A 1 95 ? 4.347 -6.200 -19.414 1.00 80.31 95 SER A CA 1
ATOM 781 C C . SER A 1 95 ? 5.628 -5.633 -18.784 1.00 80.31 95 SER A C 1
ATOM 783 O O . SER A 1 95 ? 6.631 -6.336 -18.667 1.00 80.31 95 SER A O 1
ATOM 785 N N . THR A 1 96 ? 5.605 -4.369 -18.354 1.00 82.00 96 THR A N 1
ATOM 786 C CA . THR A 1 96 ? 6.701 -3.719 -17.629 1.00 82.00 96 THR A CA 1
ATOM 787 C C . THR A 1 96 ? 6.269 -3.371 -16.205 1.00 82.00 96 THR A C 1
ATOM 789 O O . THR A 1 96 ? 5.085 -3.328 -15.873 1.00 82.00 96 THR A O 1
ATOM 792 N N . THR A 1 97 ? 7.237 -3.154 -15.316 1.00 79.81 97 THR A N 1
ATOM 793 C CA . THR A 1 97 ? 6.952 -2.701 -13.946 1.00 79.81 97 THR A CA 1
ATOM 794 C C . THR A 1 97 ? 7.081 -1.184 -13.877 1.00 79.81 97 THR A C 1
ATOM 796 O O . THR A 1 97 ? 7.907 -0.586 -14.564 1.00 79.81 97 THR A O 1
ATOM 799 N N . TYR A 1 98 ? 6.265 -0.555 -13.034 1.00 80.94 98 TYR A N 1
ATOM 800 C CA . TYR A 1 98 ? 6.403 0.853 -12.699 1.00 80.94 98 TYR A CA 1
ATOM 801 C C . TYR A 1 98 ? 7.788 1.165 -12.112 1.00 80.94 98 TYR A C 1
ATOM 803 O O . TYR A 1 98 ? 8.289 0.443 -11.252 1.00 80.94 98 TYR A O 1
ATOM 811 N N . VAL A 1 99 ? 8.397 2.263 -12.567 1.00 80.19 99 VAL A N 1
ATOM 812 C CA . VAL A 1 99 ? 9.798 2.614 -12.266 1.00 80.19 99 VAL A CA 1
ATOM 813 C C . VAL A 1 99 ? 10.057 2.749 -10.762 1.00 80.19 99 VAL A C 1
ATOM 815 O O . VAL A 1 99 ? 11.094 2.305 -10.280 1.00 80.19 99 VAL A O 1
ATOM 818 N N . TYR A 1 100 ? 9.101 3.287 -10.002 1.00 81.12 100 TYR A N 1
ATOM 819 C CA . TYR A 1 100 ? 9.251 3.460 -8.552 1.00 81.12 100 TYR A CA 1
ATOM 820 C C . TYR A 1 100 ? 9.099 2.164 -7.749 1.00 81.12 100 TYR A C 1
ATOM 822 O O . TYR A 1 100 ? 9.456 2.148 -6.575 1.00 81.12 100 TYR A O 1
ATOM 830 N N . ASP A 1 101 ? 8.625 1.074 -8.357 1.00 81.06 101 ASP A N 1
ATOM 831 C CA . ASP A 1 101 ? 8.588 -0.234 -7.697 1.00 81.06 101 ASP A CA 1
ATOM 832 C C . ASP A 1 101 ? 9.940 -0.974 -7.853 1.00 81.06 101 ASP A C 1
ATOM 834 O O . ASP A 1 101 ? 10.225 -1.912 -7.106 1.00 81.06 101 ASP A O 1
ATOM 838 N N . LEU A 1 102 ? 10.819 -0.537 -8.772 1.00 82.56 102 LEU A N 1
ATOM 839 C CA . LEU A 1 102 ? 12.136 -1.152 -9.006 1.00 82.56 102 LEU A CA 1
ATOM 840 C C . LEU A 1 102 ? 13.044 -1.162 -7.761 1.00 82.56 102 LEU A C 1
ATOM 842 O O . LEU A 1 102 ? 13.633 -2.209 -7.484 1.00 82.56 102 LEU A O 1
ATOM 846 N N . PRO A 1 103 ? 13.179 -0.073 -6.975 1.00 84.19 103 PRO A N 1
ATOM 847 C CA . PRO A 1 103 ? 14.019 -0.089 -5.779 1.00 84.19 103 PRO A CA 1
ATOM 848 C C . PRO A 1 103 ? 13.581 -1.141 -4.753 1.00 84.19 103 PRO A C 1
ATOM 850 O O . PRO A 1 103 ? 14.418 -1.848 -4.194 1.00 84.19 103 PRO A O 1
ATOM 853 N N . GLU A 1 104 ? 12.272 -1.316 -4.553 1.00 79.19 104 GLU A N 1
ATOM 854 C CA . GLU A 1 104 ? 11.749 -2.361 -3.666 1.00 79.19 104 GLU A CA 1
ATOM 855 C C . GLU A 1 104 ? 12.042 -3.771 -4.198 1.00 79.19 104 GLU A C 1
ATOM 857 O O . GLU A 1 104 ? 12.374 -4.670 -3.418 1.00 79.19 104 GLU A O 1
ATOM 862 N N . MET A 1 105 ? 12.007 -3.971 -5.522 1.00 82.38 105 MET A N 1
ATOM 863 C CA . MET A 1 105 ? 12.425 -5.239 -6.133 1.00 82.38 105 MET A CA 1
ATOM 864 C C . MET A 1 105 ? 13.894 -5.557 -5.834 1.00 82.38 105 MET A C 1
ATOM 866 O O . MET A 1 105 ? 14.202 -6.682 -5.430 1.00 82.38 105 MET A O 1
ATOM 870 N N . PHE A 1 106 ? 14.795 -4.577 -5.957 1.00 83.88 106 PHE A N 1
ATOM 871 C CA . PHE A 1 106 ? 16.211 -4.752 -5.612 1.00 83.88 106 PHE A CA 1
ATOM 872 C C . PHE A 1 106 ? 16.412 -5.050 -4.130 1.00 83.88 106 PHE A C 1
ATOM 874 O O . PHE A 1 106 ? 17.137 -5.988 -3.788 1.00 83.88 106 PHE A O 1
ATOM 881 N N . ARG A 1 107 ? 15.724 -4.320 -3.244 1.00 82.62 107 ARG A N 1
ATOM 882 C CA . ARG A 1 107 ? 15.762 -4.581 -1.801 1.00 82.62 107 ARG A CA 1
ATOM 883 C C . ARG A 1 107 ? 15.373 -6.024 -1.496 1.00 82.62 107 ARG A C 1
ATOM 885 O O . ARG A 1 107 ? 16.034 -6.701 -0.709 1.00 82.62 107 ARG A O 1
ATOM 892 N N . ARG A 1 108 ? 14.320 -6.536 -2.142 1.00 80.44 108 ARG A N 1
ATOM 893 C CA . ARG A 1 108 ? 13.878 -7.920 -1.949 1.00 80.44 108 ARG A CA 1
ATOM 894 C C . ARG A 1 108 ? 14.870 -8.934 -2.507 1.00 80.44 108 ARG A C 1
ATOM 896 O O . ARG A 1 108 ? 15.143 -9.918 -1.820 1.00 80.44 108 ARG A O 1
ATOM 903 N N . ALA A 1 109 ? 15.400 -8.707 -3.706 1.00 85.69 109 ALA A N 1
ATOM 904 C CA . ALA A 1 109 ? 16.415 -9.569 -4.307 1.00 85.69 109 ALA A CA 1
ATOM 905 C C . ALA A 1 109 ? 17.652 -9.680 -3.400 1.00 85.69 109 ALA A C 1
ATOM 907 O O . ALA A 1 109 ? 18.151 -10.780 -3.168 1.00 85.69 109 ALA A O 1
ATOM 908 N N . LEU A 1 110 ? 18.064 -8.565 -2.790 1.00 84.81 110 LEU A N 1
ATOM 909 C CA . LEU A 1 110 ? 19.159 -8.518 -1.825 1.00 84.81 110 LEU A CA 1
ATOM 910 C C . LEU A 1 110 ? 18.844 -9.332 -0.563 1.00 84.81 110 LEU A C 1
ATOM 912 O O . LEU A 1 110 ? 19.673 -10.126 -0.131 1.00 84.81 110 LEU A O 1
ATOM 916 N N . ILE A 1 111 ? 17.630 -9.219 -0.010 1.00 83.00 111 ILE A N 1
ATOM 917 C CA . ILE A 1 111 ? 17.193 -10.042 1.135 1.00 83.00 111 ILE A CA 1
ATOM 918 C C . ILE A 1 111 ? 17.228 -11.537 0.789 1.00 83.00 111 ILE A C 1
ATOM 920 O O . ILE A 1 111 ? 17.656 -12.348 1.607 1.00 83.00 111 ILE A O 1
ATOM 924 N N . VAL A 1 112 ? 16.760 -11.920 -0.402 1.00 85.31 112 VAL A N 1
ATOM 925 C CA . VAL A 1 112 ? 16.770 -13.323 -0.848 1.00 85.31 112 VAL A CA 1
ATOM 926 C C . VAL A 1 112 ? 18.204 -13.829 -1.004 1.00 85.31 112 VAL A C 1
ATOM 928 O O . VAL A 1 112 ? 18.526 -14.890 -0.474 1.00 85.31 112 VAL A O 1
ATOM 931 N N . SER A 1 113 ? 19.074 -13.050 -1.649 1.00 85.25 113 SER A N 1
ATOM 932 C CA . SER A 1 113 ? 20.490 -13.386 -1.813 1.00 85.25 113 SER A CA 1
ATOM 933 C C . SER A 1 113 ? 21.213 -13.499 -0.469 1.00 85.25 113 SER A C 1
ATOM 935 O O . SER A 1 113 ? 22.019 -14.408 -0.280 1.00 85.25 113 SER A O 1
ATOM 937 N N . TRP A 1 114 ? 20.909 -12.616 0.487 1.00 83.62 114 TRP A N 1
ATOM 938 C CA . TRP A 1 114 ? 21.487 -12.662 1.830 1.00 83.62 114 TRP A CA 1
ATOM 939 C C . TRP A 1 114 ? 21.064 -13.919 2.587 1.00 83.62 114 TRP A C 1
ATOM 941 O O . TRP A 1 114 ? 21.893 -14.569 3.218 1.00 83.62 114 TRP A O 1
ATOM 951 N N . LYS A 1 115 ? 19.783 -14.299 2.498 1.00 81.62 115 LYS A N 1
ATOM 952 C CA . LYS A 1 115 ? 19.286 -15.545 3.098 1.00 81.62 115 LYS A CA 1
ATOM 953 C C . LYS A 1 115 ? 20.004 -16.766 2.531 1.00 81.62 115 LYS A C 1
ATOM 9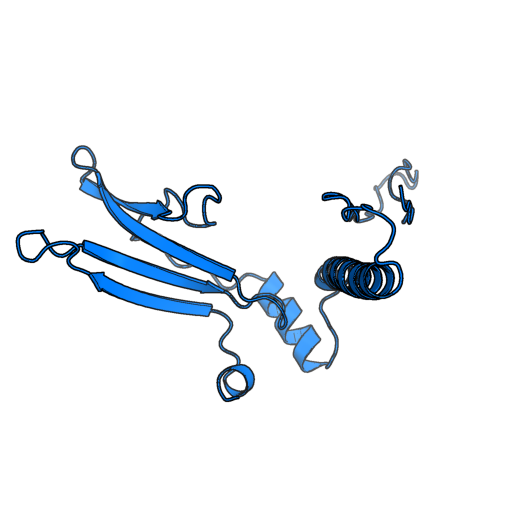55 O O . LYS A 1 115 ? 20.506 -17.566 3.306 1.00 81.62 115 LYS A O 1
ATOM 960 N N . GLN A 1 116 ? 20.144 -16.851 1.208 1.00 83.88 116 GLN A N 1
ATOM 961 C CA . GLN A 1 116 ? 20.882 -17.941 0.558 1.00 83.88 116 GLN A CA 1
ATOM 962 C C . GLN A 1 116 ? 22.339 -18.018 1.035 1.00 83.88 116 GLN A C 1
ATOM 964 O O . GLN A 1 116 ? 22.838 -19.100 1.333 1.00 83.88 116 GLN A O 1
ATOM 969 N N . TYR A 1 117 ? 23.017 -16.873 1.155 1.00 81.75 117 TYR A N 1
ATOM 970 C CA . TYR A 1 117 ? 24.387 -16.815 1.666 1.00 81.75 117 TYR A CA 1
ATOM 971 C C . TYR A 1 117 ? 24.483 -17.230 3.144 1.00 81.75 117 TYR A C 1
ATOM 973 O O . TYR A 1 117 ? 25.411 -17.946 3.524 1.00 81.75 117 TYR A O 1
ATOM 981 N N . SER A 1 118 ? 23.522 -16.808 3.969 1.00 79.25 118 SER A N 1
ATOM 982 C CA . SER A 1 118 ? 23.425 -17.181 5.384 1.00 79.25 118 SER A CA 1
ATOM 983 C C . SER A 1 118 ? 23.175 -18.679 5.569 1.00 79.25 118 SER A C 1
ATOM 985 O O . SER A 1 118 ? 23.771 -19.293 6.450 1.00 79.25 118 SER A O 1
ATOM 987 N N . ASP A 1 119 ? 22.325 -19.278 4.733 1.00 77.50 119 ASP A N 1
ATOM 988 C CA . ASP A 1 119 ? 22.006 -20.709 4.780 1.00 77.50 119 ASP A CA 1
ATOM 989 C C . ASP A 1 119 ? 23.216 -21.586 4.412 1.00 77.50 119 ASP A C 1
ATOM 991 O O . ASP A 1 119 ? 23.359 -22.694 4.938 1.00 77.50 119 ASP A O 1
ATOM 995 N N . LEU A 1 120 ? 24.103 -21.087 3.541 1.00 77.88 120 LEU A N 1
ATOM 996 C CA . LEU A 1 120 ? 25.364 -21.737 3.162 1.00 77.88 120 LEU A CA 1
ATOM 997 C C . LEU A 1 120 ? 26.458 -21.566 4.229 1.00 77.88 120 LEU A C 1
ATOM 999 O O . LEU A 1 120 ? 27.250 -22.478 4.450 1.00 77.88 120 LEU A O 1
ATOM 1003 N N . ASN A 1 121 ? 26.487 -20.422 4.917 1.00 71.31 121 ASN A N 1
ATOM 1004 C CA . ASN A 1 121 ? 27.513 -20.060 5.898 1.00 71.31 121 ASN A CA 1
ATOM 1005 C C . ASN A 1 121 ? 26.971 -20.064 7.336 1.00 71.31 121 ASN A C 1
ATOM 1007 O O . ASN A 1 121 ? 27.186 -19.106 8.080 1.00 71.31 121 ASN A O 1
ATOM 1011 N N . LYS A 1 122 ? 26.306 -21.158 7.744 1.00 62.53 122 LYS A N 1
ATOM 1012 C CA . LYS A 1 122 ? 25.685 -21.368 9.078 1.00 62.53 122 LYS A CA 1
ATOM 1013 C C . LYS A 1 122 ? 26.597 -21.134 10.3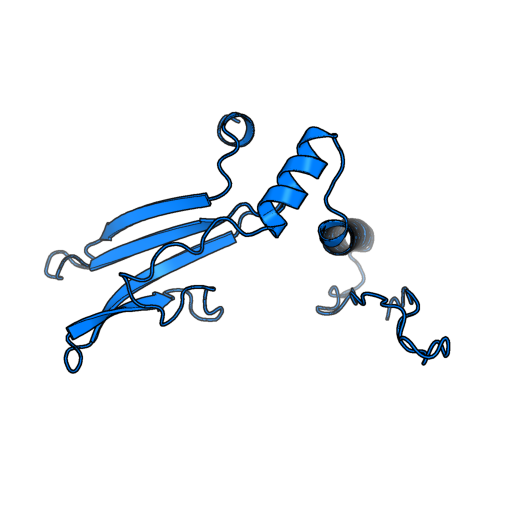00 1.00 62.53 122 LYS A C 1
ATOM 1015 O O . LYS A 1 122 ? 26.140 -21.276 11.427 1.00 62.53 122 LYS A O 1
ATOM 1020 N N . SER A 1 123 ? 27.876 -20.826 10.099 1.00 57.31 123 SER A N 1
ATOM 1021 C CA . SER A 1 123 ? 28.884 -20.610 11.137 1.00 57.31 123 SER A CA 1
ATOM 1022 C C . SER A 1 123 ? 29.056 -19.152 11.576 1.00 57.31 123 SER A C 1
ATOM 1024 O O . SER A 1 123 ? 29.736 -18.917 12.572 1.00 57.31 123 SER A O 1
ATOM 1026 N N . LYS A 1 124 ? 28.482 -18.166 10.872 1.00 58.84 124 LYS A N 1
ATOM 1027 C CA . LYS A 1 124 ? 28.556 -16.755 11.285 1.00 58.84 124 LYS A CA 1
ATOM 1028 C C . LYS A 1 124 ? 27.181 -16.253 11.711 1.00 58.84 124 LYS A C 1
ATOM 1030 O O . LYS A 1 124 ? 26.278 -16.185 10.883 1.00 58.84 124 LYS A O 1
ATOM 1035 N N . ASP A 1 125 ? 27.069 -15.811 12.965 1.00 59.03 125 ASP A N 1
ATOM 1036 C CA . ASP A 1 125 ? 25.942 -15.052 13.541 1.00 59.03 125 ASP A CA 1
ATOM 1037 C C . ASP A 1 125 ? 25.785 -13.655 12.897 1.00 59.03 125 ASP A C 1
ATOM 1039 O O . ASP A 1 125 ? 25.629 -12.632 13.564 1.00 59.03 125 ASP A O 1
ATOM 1043 N N . GLN A 1 126 ? 25.871 -13.565 11.569 1.00 63.56 126 GLN A N 1
ATOM 1044 C CA . GLN A 1 126 ? 25.747 -12.310 10.847 1.00 63.56 126 GLN A CA 1
ATOM 1045 C C . GLN A 1 126 ? 24.278 -12.069 10.500 1.00 63.56 126 GLN A C 1
ATOM 1047 O O . GLN A 1 126 ? 23.790 -12.381 9.412 1.00 63.56 126 GLN A O 1
ATOM 1052 N N . LEU A 1 127 ? 23.559 -11.509 11.472 1.00 65.94 127 LEU A N 1
ATOM 1053 C CA . LEU A 1 127 ? 22.191 -11.036 11.289 1.00 65.94 127 LEU A CA 1
ATOM 1054 C C . LEU A 1 127 ? 22.148 -9.984 10.172 1.00 65.94 127 LEU A C 1
ATOM 1056 O O . LEU A 1 127 ? 22.960 -9.059 10.135 1.00 65.94 127 LEU A O 1
ATOM 1060 N N . MET A 1 128 ? 21.183 -10.121 9.260 1.00 67.06 128 MET A N 1
ATOM 1061 C CA . MET A 1 128 ? 20.960 -9.151 8.188 1.00 67.06 128 MET A CA 1
ATOM 1062 C C . MET A 1 128 ? 20.695 -7.757 8.789 1.00 67.06 128 MET A C 1
ATOM 1064 O O . MET A 1 128 ? 19.775 -7.629 9.606 1.00 67.06 128 MET A O 1
ATOM 1068 N N . PRO A 1 129 ? 21.439 -6.708 8.388 1.00 70.75 129 PRO A N 1
ATOM 1069 C CA . PRO A 1 129 ? 21.168 -5.347 8.838 1.00 70.75 129 PRO A CA 1
ATOM 1070 C C . PRO A 1 129 ? 19.738 -4.923 8.479 1.00 70.75 129 PRO A C 1
ATOM 1072 O O . PRO A 1 129 ? 19.275 -5.178 7.366 1.00 70.75 129 PRO A O 1
ATOM 1075 N N . LYS A 1 130 ? 19.037 -4.268 9.415 1.00 63.53 130 LYS A N 1
ATOM 1076 C CA . LYS A 1 130 ? 17.669 -3.758 9.190 1.00 63.53 130 LYS A CA 1
ATOM 1077 C C . LYS A 1 130 ? 17.623 -2.695 8.081 1.00 63.53 130 LYS A C 1
ATOM 1079 O O . LYS A 1 130 ? 16.658 -2.669 7.326 1.00 63.53 130 LYS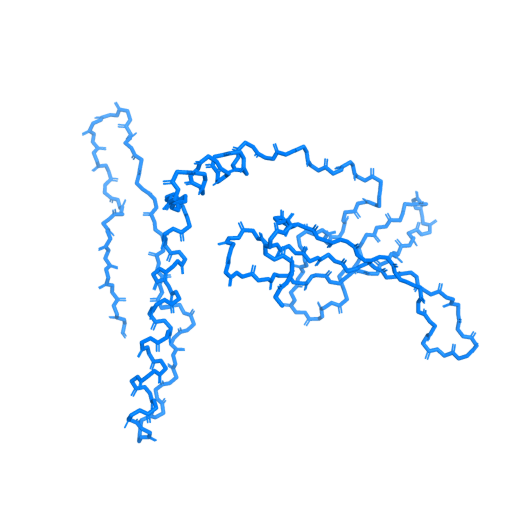 A O 1
ATOM 1084 N N . ASP A 1 131 ? 18.704 -1.926 7.939 1.00 64.94 131 ASP A N 1
ATOM 1085 C CA . ASP A 1 131 ? 18.888 -0.889 6.918 1.00 64.94 131 ASP A CA 1
ATOM 1086 C C . ASP A 1 131 ? 19.935 -1.331 5.887 1.00 64.94 131 ASP A C 1
ATOM 1088 O O . ASP A 1 131 ? 21.073 -0.864 5.873 1.00 64.94 131 ASP A O 1
ATOM 1092 N N . ASN A 1 132 ? 19.573 -2.297 5.044 1.00 66.56 132 ASN A N 1
ATOM 1093 C CA . ASN A 1 132 ? 20.468 -2.861 4.028 1.00 66.56 132 ASN A CA 1
ATOM 1094 C C . ASN A 1 132 ? 20.371 -2.172 2.656 1.00 66.56 132 ASN A C 1
ATOM 1096 O O . ASN A 1 132 ? 21.099 -2.538 1.734 1.00 66.56 132 ASN A O 1
ATOM 1100 N N . PHE A 1 133 ? 19.457 -1.211 2.497 1.00 70.62 133 PHE A N 1
ATOM 1101 C CA . PHE A 1 133 ? 19.146 -0.626 1.200 1.00 70.62 133 PHE A CA 1
ATOM 1102 C C . PHE A 1 133 ? 18.642 0.810 1.335 1.00 70.62 133 PHE A C 1
ATOM 1104 O O . PHE A 1 133 ? 17.688 1.069 2.067 1.00 70.62 133 PHE A O 1
ATOM 1111 N N . ILE A 1 134 ? 19.264 1.737 0.603 1.00 75.62 134 ILE A N 1
ATOM 1112 C CA . ILE A 1 134 ? 18.883 3.152 0.594 1.00 75.62 134 ILE A CA 1
ATOM 1113 C C . ILE A 1 134 ? 18.461 3.552 -0.823 1.00 75.62 134 ILE A C 1
ATOM 1115 O O . ILE A 1 134 ? 19.275 3.641 -1.738 1.00 75.62 134 ILE A O 1
ATOM 1119 N N . CYS A 1 135 ? 17.151 3.766 -0.953 1.00 68.31 135 CYS A N 1
ATOM 1120 C CA . CYS A 1 135 ? 16.390 4.449 -2.002 1.00 68.31 135 CYS A CA 1
ATOM 1121 C C . CYS A 1 135 ? 16.623 5.955 -2.157 1.00 68.31 135 CYS A C 1
ATOM 1123 O O . CYS A 1 135 ? 16.156 6.672 -1.276 1.00 68.31 135 CYS A O 1
ATOM 1125 N N . GLN A 1 136 ? 17.225 6.486 -3.222 1.00 72.56 136 GLN A N 1
ATOM 1126 C CA . GLN A 1 136 ? 17.248 7.946 -3.409 1.00 72.56 136 GLN A CA 1
ATOM 1127 C C . GLN A 1 136 ? 16.994 8.361 -4.874 1.00 72.56 136 GLN A C 1
ATOM 1129 O O . GLN A 1 136 ? 17.793 8.094 -5.760 1.00 72.56 136 GLN A O 1
ATOM 1134 N N . GLU A 1 137 ? 15.867 9.038 -5.113 1.00 73.88 137 GLU A N 1
ATOM 1135 C CA . GLU A 1 137 ? 15.433 9.599 -6.404 1.00 73.88 137 GLU A CA 1
ATOM 1136 C C . GLU A 1 137 ? 16.213 10.858 -6.812 1.00 73.88 137 GLU A C 1
ATOM 1138 O O . GLU A 1 137 ? 16.407 11.759 -5.999 1.00 73.88 137 GLU A O 1
ATOM 1143 N N . LEU A 1 138 ? 16.596 10.945 -8.082 1.00 68.44 138 LEU A N 1
ATOM 1144 C CA . LEU A 1 138 ? 17.308 12.082 -8.656 1.00 68.44 138 LEU A CA 1
ATOM 1145 C C . LEU A 1 138 ? 16.370 12.971 -9.473 1.00 68.44 138 LEU A C 1
ATOM 1147 O O . LEU A 1 138 ? 15.678 12.478 -10.361 1.00 68.44 138 LEU A O 1
ATOM 1151 N N . ILE A 1 139 ? 16.404 14.278 -9.214 1.00 77.19 139 ILE A N 1
ATOM 1152 C CA . ILE A 1 139 ? 15.634 15.291 -9.945 1.00 77.19 139 ILE A CA 1
ATOM 1153 C C . ILE A 1 139 ? 16.605 16.392 -10.379 1.00 77.19 139 ILE A C 1
ATOM 1155 O O . ILE A 1 139 ? 17.474 16.791 -9.604 1.00 77.19 139 ILE A O 1
ATOM 1159 N N . LEU A 1 140 ? 16.483 16.849 -11.626 1.00 77.12 140 LEU A N 1
ATOM 1160 C CA . LEU A 1 140 ? 17.287 17.953 -12.145 1.00 77.12 140 LEU A CA 1
ATOM 1161 C C . LEU A 1 140 ? 16.781 19.270 -11.549 1.00 77.12 140 LEU A C 1
ATOM 1163 O O . LEU A 1 140 ? 15.607 19.601 -11.711 1.00 77.12 140 LEU A O 1
ATOM 1167 N N . ASP A 1 141 ? 17.668 20.014 -10.891 1.00 69.06 141 ASP A N 1
ATOM 1168 C CA . ASP A 1 141 ? 17.357 21.356 -10.408 1.00 69.06 141 ASP A CA 1
ATOM 1169 C C . ASP A 1 141 ? 17.603 22.402 -11.511 1.00 69.06 141 ASP A C 1
ATOM 1171 O O . ASP A 1 141 ? 18.473 22.243 -12.372 1.00 69.06 141 ASP A O 1
ATOM 1175 N N . ILE A 1 142 ? 16.823 23.482 -11.497 1.00 69.94 142 ILE A N 1
ATOM 1176 C CA . ILE A 1 142 ? 16.678 24.455 -12.604 1.00 69.94 142 ILE A CA 1
ATOM 1177 C C . ILE A 1 142 ? 17.981 25.221 -12.918 1.00 69.94 142 ILE A C 1
ATOM 1179 O O . ILE A 1 142 ? 18.096 25.893 -13.940 1.00 69.94 142 ILE A O 1
ATOM 1183 N N . THR A 1 143 ? 18.983 25.132 -12.045 1.00 66.88 143 THR A N 1
ATOM 1184 C CA . THR A 1 143 ? 20.241 25.882 -12.129 1.00 66.88 143 THR A CA 1
ATOM 1185 C C . THR A 1 143 ? 21.350 25.162 -12.896 1.00 66.88 143 THR A C 1
ATOM 1187 O O . THR A 1 143 ? 22.459 25.690 -12.957 1.00 66.88 143 THR A O 1
ATOM 1190 N N . ASN A 1 144 ? 21.111 23.974 -13.477 1.00 55.75 144 ASN A N 1
ATOM 1191 C CA . ASN A 1 144 ? 22.138 23.142 -14.142 1.00 55.75 144 ASN A CA 1
ATOM 1192 C C . ASN A 1 144 ? 23.373 22.827 -13.266 1.00 55.75 144 ASN A C 1
ATOM 1194 O O . ASN A 1 144 ? 24.327 22.192 -13.715 1.00 55.75 144 ASN A O 1
ATOM 1198 N N . GLN A 1 145 ? 23.354 23.236 -12.000 1.00 53.34 145 GLN A N 1
ATOM 1199 C CA . GLN A 1 145 ? 24.252 22.782 -10.968 1.00 53.34 145 GLN A CA 1
ATOM 1200 C C . GLN A 1 145 ? 23.600 21.534 -10.396 1.00 53.34 145 GLN A C 1
ATOM 1202 O O . GLN A 1 145 ? 22.657 21.610 -9.612 1.00 53.34 145 GLN A O 1
ATOM 1207 N N . CYS A 1 146 ? 24.100 20.372 -10.812 1.00 48.97 146 CYS A N 1
ATOM 1208 C CA . CYS A 1 146 ? 23.952 19.151 -10.036 1.00 48.97 146 CYS A CA 1
ATOM 1209 C C . CYS A 1 146 ? 24.544 19.425 -8.647 1.00 48.97 146 CYS A C 1
ATOM 1211 O O . CYS A 1 146 ? 25.726 19.180 -8.421 1.00 48.97 146 CYS A O 1
ATOM 1213 N N . ASN A 1 147 ? 23.758 19.978 -7.722 1.00 43.94 147 ASN A N 1
ATOM 1214 C CA . ASN A 1 147 ? 24.120 19.994 -6.317 1.00 43.94 147 ASN A CA 1
ATOM 1215 C C . ASN A 1 147 ? 23.956 18.563 -5.815 1.00 43.94 147 ASN A C 1
ATOM 1217 O O . ASN A 1 147 ? 22.864 18.035 -5.616 1.00 43.94 147 ASN A O 1
ATOM 1221 N N . ILE A 1 148 ? 25.113 17.916 -5.753 1.00 52.62 148 ILE A N 1
ATOM 1222 C CA . ILE A 1 148 ? 25.333 16.507 -5.485 1.00 52.62 148 ILE A CA 1
ATOM 1223 C C . ILE A 1 148 ? 24.894 16.181 -4.061 1.00 52.62 148 ILE A C 1
ATOM 1225 O O . ILE A 1 148 ? 25.602 16.476 -3.106 1.00 52.62 148 ILE A O 1
ATOM 1229 N N . GLN A 1 149 ? 23.794 15.452 -3.941 1.00 45.50 149 GLN A N 1
ATOM 1230 C CA . GLN A 1 149 ? 23.764 14.152 -3.271 1.00 45.50 149 GLN A CA 1
ATOM 1231 C C . GLN A 1 149 ? 22.824 13.267 -4.098 1.00 45.50 149 GLN A C 1
ATOM 1233 O O . GLN A 1 149 ? 21.898 13.803 -4.692 1.00 45.50 149 GLN A O 1
ATOM 1238 N N . ARG A 1 150 ? 23.042 11.943 -4.111 1.00 42.22 150 ARG A N 1
ATOM 1239 C CA . ARG A 1 150 ? 22.289 10.884 -4.838 1.00 42.22 150 ARG A CA 1
ATOM 1240 C C . ARG A 1 150 ? 22.992 10.269 -6.054 1.00 42.22 150 ARG A C 1
ATOM 1242 O O . ARG A 1 150 ? 22.408 10.093 -7.109 1.00 42.22 150 ARG A O 1
ATOM 1249 N N . PHE A 1 151 ? 24.229 9.813 -5.877 1.00 39.72 151 PHE A N 1
ATOM 1250 C CA . PHE A 1 151 ? 24.695 8.649 -6.641 1.00 39.72 151 PHE A CA 1
ATOM 1251 C C . PHE A 1 151 ? 24.067 7.378 -6.048 1.00 39.72 151 PHE A C 1
ATOM 1253 O O . PHE A 1 151 ? 23.938 7.281 -4.826 1.00 39.72 151 PHE A O 1
ATOM 1260 N N . PHE A 1 152 ? 23.718 6.394 -6.885 1.00 39.59 152 PHE A N 1
ATOM 1261 C CA . PHE A 1 152 ? 23.401 5.031 -6.439 1.00 39.59 152 PHE A CA 1
ATOM 1262 C C . PHE A 1 152 ? 24.657 4.398 -5.841 1.00 39.59 152 PHE A C 1
ATOM 1264 O O . PHE A 1 152 ? 25.407 3.689 -6.510 1.00 39.59 152 PHE A O 1
ATOM 1271 N N . LEU A 1 153 ? 24.924 4.692 -4.574 1.00 36.03 153 LEU A N 1
ATOM 1272 C CA . LEU A 1 153 ? 26.000 4.050 -3.849 1.00 36.03 153 LEU A CA 1
ATOM 1273 C C . LEU A 1 153 ? 25.446 2.753 -3.267 1.00 36.03 153 LEU A C 1
ATOM 1275 O O .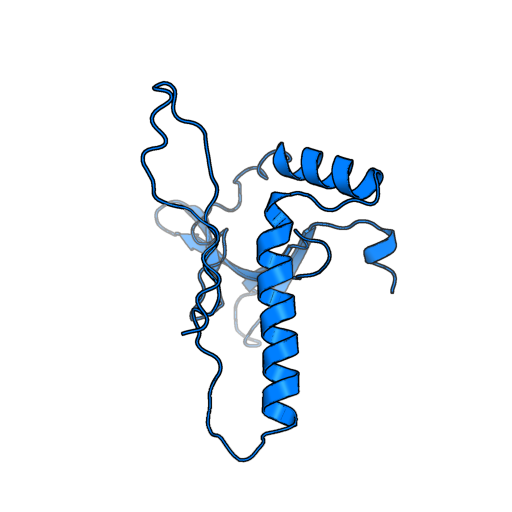 LEU A 1 153 ? 24.783 2.745 -2.230 1.00 36.03 153 LEU A O 1
ATOM 1279 N N . PHE A 1 154 ? 25.731 1.644 -3.948 1.00 38.69 154 PHE A N 1
ATOM 1280 C CA . PHE A 1 154 ? 25.657 0.315 -3.352 1.00 38.69 154 PHE A CA 1
ATOM 1281 C C . PHE A 1 154 ? 26.715 0.235 -2.252 1.00 38.69 154 PHE A C 1
ATOM 1283 O O . PHE A 1 154 ? 27.846 -0.189 -2.479 1.00 38.69 154 PHE A O 1
ATOM 1290 N N . LYS A 1 155 ? 26.369 0.700 -1.053 1.00 34.66 155 LYS A N 1
ATOM 1291 C CA . LYS A 1 155 ? 27.194 0.507 0.134 1.00 34.66 155 LYS A CA 1
ATOM 1292 C C . LYS A 1 155 ? 26.629 -0.676 0.911 1.00 34.66 155 LYS A C 1
ATOM 1294 O O . LYS A 1 155 ? 25.704 -0.524 1.702 1.00 34.66 155 LYS A O 1
ATOM 1299 N N . LEU A 1 156 ? 27.184 -1.859 0.655 1.00 33.72 156 LEU A N 1
ATOM 1300 C CA . LEU A 1 156 ? 27.164 -2.935 1.644 1.00 33.72 156 LEU A CA 1
ATOM 1301 C C . LEU A 1 156 ? 27.983 -2.427 2.836 1.00 33.72 156 LEU A C 1
ATOM 1303 O O . LEU A 1 156 ? 29.133 -2.021 2.659 1.00 33.72 156 LEU A O 1
ATOM 1307 N N . LYS A 1 157 ? 27.346 -2.332 4.001 1.00 35.47 157 LYS A N 1
ATOM 1308 C CA . LYS A 1 157 ? 28.016 -1.972 5.251 1.00 35.47 157 LYS A CA 1
ATOM 1309 C C . LYS A 1 157 ? 28.729 -3.186 5.826 1.00 35.47 157 LYS A C 1
ATOM 1311 O O . LYS A 1 157 ? 28.145 -4.289 5.730 1.00 35.47 157 LYS A O 1
#

Secondary structure (DSSP, 8-state):
--TGGGT--EEEEEEEE-SSTTSPPEEEEEEEE--SSS--EEEEEEEEE-TTT--EEEEE-STT---TTTT-BTTPPPPP--HHHHHHHHHHHTT---GGGHHHHHHHHHHHHHHHHHHH-TT---PPPS-----------TTS-------------

Radius of gyration: 21.52 Å; chains: 1; bounding box: 50×48×49 Å

InterPro domains:
  IPR013537 Acetyl-CoA carboxylase, central domain [PF08326] (2-69)
  IPR049076 Acetyl-CoA carboxylase [PTHR45728] (2-145)

Organism: NCBI:txid392030

Sequence (157 aa):
MRLWKLRILQAELKMTIRLTPDSEPLPFRAFMTYESGYHLDISLYREVTNQTTGQTVFQTYNIGKPGPLDGRALHEPYLTKDQLQYKRFTAQSNSTTYVYDLPEMFRRALIVSWKQYSDLNKSKDQLMPKDNFICQELILDITNQCNIQRFFLFKLK

Foldseek 3Di:
DPVVVVPPQKDKDWDWDDPDPPGDTWIKIWIWGNHFVPDTDIWIWTFDQDPVPRWTATDTPDDPDQDPRHRPTPPPPDPPDDVVSVQQVVQVVVVHGDPVCVQVVVVVVVVVVVVVVCVVCVPDPDPDDPCQGDDDDDDDDPPNPPPDDDDRDNDPD

pLDDT: mean 70.13, std 12.25, range [33.72, 85.69]